Protein AF-H5TTP5-F1 (afdb_monomer)

Nearest PDB structures (foldseek):
  6nf8-assembly1_P  TM=2.714E-01  e=6.535E+00  Bos taurus

pLDDT: mean 91.18, std 9.33, range [46.91, 97.94]

Solvent-accessible surface area (backbone atoms only — 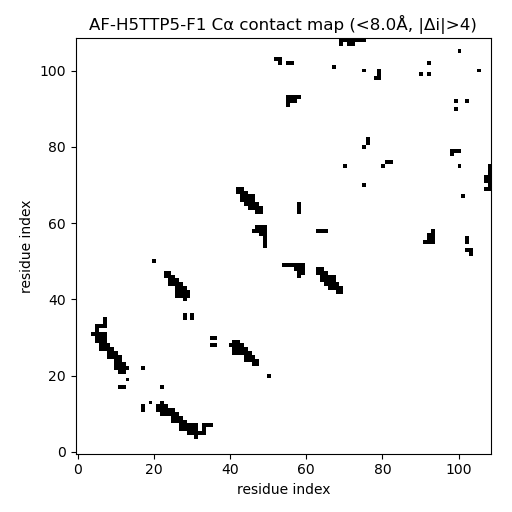not comparable to full-atom values): 6870 Å² total; per-residue (Å²): 133,87,80,60,90,38,57,34,80,46,67,39,46,87,93,50,97,55,62,77,90,48,44,74,20,38,40,31,35,86,19,76,84,74,48,86,59,85,97,58,77,59,47,31,36,38,43,51,50,56,46,100,85,41,60,65,48,54,19,76,46,88,99,37,64,46,80,47,71,61,61,34,62,71,53,38,39,72,72,71,38,79,68,90,52,56,87,75,56,86,75,74,59,57,60,76,100,62,87,71,73,50,96,77,57,46,91,73,35

InterPro domains:
  IPR045676 Domain of unknown function DUF6194 [PF19694] (3-109)

Structure (mmCIF, N/CA/C/O backbone):
data_AF-H5TTP5-F1
#
_entry.id   AF-H5TTP5-F1
#
loop_
_atom_site.group_PDB
_atom_site.id
_atom_site.type_symbol
_atom_site.label_atom_id
_atom_site.label_alt_id
_atom_site.label_comp_id
_atom_site.label_asym_id
_atom_site.label_entity_id
_atom_site.label_seq_id
_atom_site.pdbx_PDB_ins_code
_atom_site.Cartn_x
_atom_site.Cartn_y
_atom_site.Cartn_z
_atom_site.occupancy
_atom_site.B_iso_or_equiv
_atom_site.auth_seq_id
_atom_site.auth_comp_id
_atom_site.auth_asym_id
_atom_site.auth_atom_id
_atom_site.pdbx_PDB_model_num
ATOM 1 N N . MET A 1 1 ? -21.949 -3.785 2.138 1.00 46.91 1 MET A N 1
ATOM 2 C CA . MET A 1 1 ? -20.503 -3.959 2.385 1.00 46.91 1 MET A CA 1
ATOM 3 C C . MET A 1 1 ? -20.286 -5.399 2.796 1.00 46.91 1 MET A C 1
ATOM 5 O O . MET A 1 1 ? -20.873 -5.818 3.781 1.00 46.91 1 MET A O 1
ATOM 9 N N . SER A 1 2 ? -19.548 -6.172 2.007 1.00 53.16 2 SER A N 1
ATOM 10 C CA . SER A 1 2 ? -19.098 -7.505 2.410 1.00 53.16 2 SER A CA 1
ATOM 11 C C . SER A 1 2 ? -17.844 -7.339 3.264 1.00 53.16 2 SER A C 1
ATOM 13 O O . SER A 1 2 ? -16.837 -6.843 2.760 1.00 53.16 2 SER A O 1
ATOM 15 N N . SER A 1 3 ? -17.909 -7.700 4.545 1.00 74.56 3 SER A N 1
ATOM 16 C C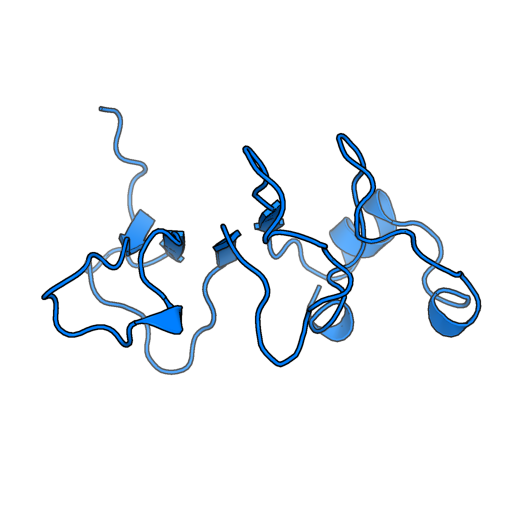A . SER A 1 3 ? -16.711 -7.869 5.368 1.00 74.56 3 SER A CA 1
ATOM 17 C C . SER A 1 3 ? -16.070 -9.212 5.035 1.00 74.56 3 SER A C 1
ATOM 19 O O . SER A 1 3 ? -16.774 -10.208 4.879 1.00 74.56 3 SER A O 1
ATOM 21 N N . PHE A 1 4 ? -14.746 -9.243 4.927 1.00 85.44 4 PHE A N 1
ATOM 22 C CA . PHE A 1 4 ? -14.002 -10.497 4.868 1.00 85.44 4 PHE A CA 1
ATOM 23 C C . PHE A 1 4 ? -13.749 -10.981 6.294 1.00 85.44 4 PHE A C 1
ATOM 25 O O . PHE A 1 4 ? -13.233 -10.224 7.120 1.00 85.44 4 PHE A O 1
ATOM 32 N N . ASP A 1 5 ? -14.117 -12.227 6.585 1.00 91.75 5 ASP A N 1
ATOM 33 C CA . ASP A 1 5 ? -13.977 -12.784 7.929 1.00 91.75 5 ASP A CA 1
ATOM 34 C C . ASP A 1 5 ? -12.521 -12.726 8.407 1.00 91.75 5 ASP A C 1
ATOM 36 O O . ASP A 1 5 ? -11.587 -13.156 7.726 1.00 91.75 5 ASP A O 1
ATOM 40 N N . GLY A 1 6 ? -12.335 -12.160 9.599 1.00 93.25 6 GLY A N 1
ATOM 41 C CA . GLY A 1 6 ? -11.031 -11.995 10.233 1.00 93.25 6 GLY A CA 1
ATOM 42 C C . GLY A 1 6 ? -10.134 -10.915 9.629 1.00 93.25 6 GLY A C 1
ATOM 43 O O . GLY A 1 6 ? -8.996 -10.783 10.076 1.00 93.25 6 GLY A O 1
ATOM 44 N N . VAL A 1 7 ? -10.608 -10.127 8.658 1.00 95.56 7 VAL A N 1
ATOM 45 C CA . VAL A 1 7 ? -9.861 -8.976 8.135 1.00 95.56 7 VAL A CA 1
ATOM 46 C C . VAL A 1 7 ? -10.177 -7.727 8.949 1.00 95.56 7 VAL A C 1
ATOM 48 O O . VAL A 1 7 ? -11.334 -7.340 9.099 1.00 95.56 7 VAL A O 1
ATOM 51 N N . LEU A 1 8 ? -9.123 -7.074 9.431 1.00 95.94 8 LEU A N 1
ATOM 52 C CA . LEU A 1 8 ? -9.174 -5.740 10.013 1.00 95.94 8 LEU A CA 1
ATOM 53 C C . LEU A 1 8 ? -8.611 -4.741 8.998 1.00 95.94 8 LEU A C 1
ATOM 55 O O . LEU A 1 8 ? -7.436 -4.826 8.636 1.00 95.94 8 LEU A O 1
ATOM 59 N N . ASP A 1 9 ? -9.462 -3.817 8.558 1.00 96.19 9 ASP A N 1
ATOM 60 C CA . ASP A 1 9 ? -9.088 -2.634 7.781 1.00 96.19 9 ASP A CA 1
ATOM 61 C C . ASP A 1 9 ? -8.873 -1.461 8.741 1.00 96.19 9 ASP A C 1
ATOM 63 O O . ASP A 1 9 ? -9.790 -1.053 9.458 1.00 96.19 9 ASP A O 1
ATOM 67 N N . VAL A 1 10 ? -7.645 -0.951 8.782 1.00 95.88 10 VAL A N 1
ATOM 68 C CA . VAL A 1 10 ? -7.292 0.260 9.519 1.00 95.88 10 VAL A CA 1
ATOM 69 C C . VAL A 1 10 ? -7.112 1.380 8.503 1.00 95.88 10 VAL A C 1
ATOM 71 O O . VAL A 1 10 ? -6.141 1.369 7.746 1.00 95.88 10 VAL A O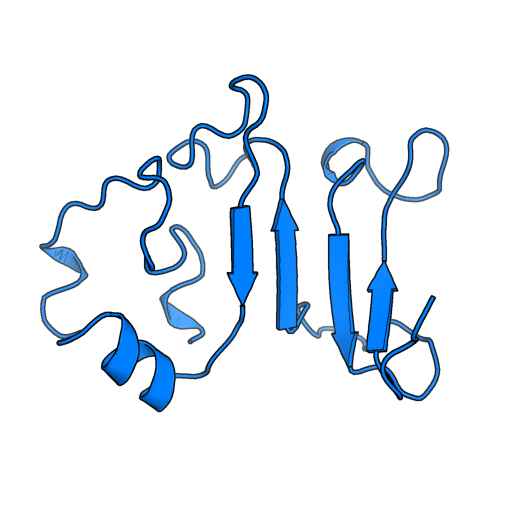 1
ATOM 74 N N . ALA A 1 11 ? -8.021 2.355 8.532 1.00 96.56 11 ALA A N 1
ATOM 75 C CA . ALA A 1 11 ? -8.034 3.513 7.642 1.00 96.56 11 ALA A CA 1
ATOM 76 C C . ALA A 1 11 ? -7.898 4.811 8.460 1.00 96.56 11 ALA A C 1
ATOM 78 O O . ALA A 1 11 ? -8.906 5.368 8.909 1.00 96.56 11 ALA A O 1
ATOM 79 N N . PRO A 1 12 ? -6.666 5.273 8.743 1.00 96.88 12 PRO A N 1
ATOM 80 C CA . PRO A 1 12 ? -6.442 6.510 9.474 1.00 96.88 12 PRO A CA 1
ATOM 81 C C . PRO A 1 12 ? -7.084 7.722 8.798 1.00 96.88 12 PRO A C 1
ATOM 83 O O . PRO A 1 12 ? -6.947 7.926 7.592 1.00 96.88 12 PRO A O 1
ATOM 86 N N . VAL A 1 13 ? -7.724 8.569 9.601 1.00 96.12 13 VAL A N 1
ATOM 87 C CA . VAL A 1 13 ? -8.362 9.812 9.152 1.00 96.12 13 VAL A CA 1
ATOM 88 C C . VAL A 1 13 ? -7.811 11.011 9.910 1.00 96.12 13 VAL A C 1
ATOM 90 O O . VAL A 1 13 ? -7.324 10.883 11.037 1.00 96.12 13 VAL A O 1
ATOM 93 N N . GLU A 1 14 ? -7.922 12.182 9.290 1.00 96.12 14 GLU A N 1
ATOM 94 C CA . GLU A 1 14 ? -7.594 13.456 9.921 1.00 96.12 14 GLU A CA 1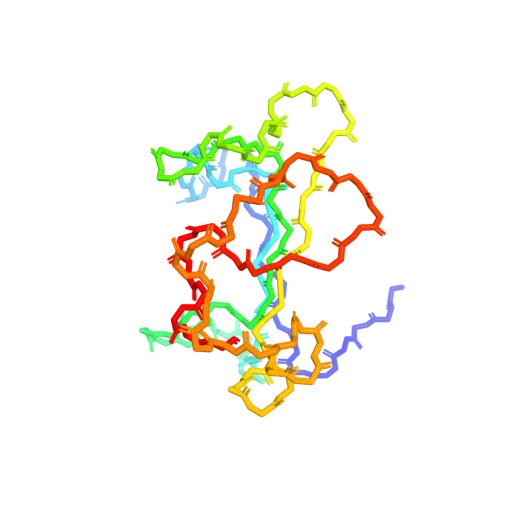
ATOM 95 C C . GLU A 1 14 ? -8.366 13.648 11.235 1.00 96.12 14 GLU A C 1
ATOM 97 O O . GLU A 1 14 ? -9.552 13.333 11.338 1.00 96.12 14 GLU A O 1
ATOM 102 N N . GLY A 1 15 ? -7.665 14.134 12.263 1.00 93.50 15 GLY A N 1
ATOM 103 C CA . GLY A 1 15 ? -8.223 14.335 13.604 1.00 93.50 15 GLY A CA 1
ATOM 104 C C . GLY A 1 15 ? -8.338 13.071 14.467 1.00 93.50 15 GLY A C 1
ATOM 105 O O . GLY A 1 15 ? -8.773 13.178 15.611 1.00 93.50 15 GLY A O 1
ATOM 106 N N . GLY A 1 16 ? -7.950 11.896 13.957 1.00 92.12 16 GLY A N 1
ATOM 107 C CA . GLY A 1 16 ? -7.843 10.663 14.744 1.00 92.12 16 GLY A CA 1
ATOM 108 C C . GLY A 1 16 ? -6.504 10.509 15.480 1.00 92.12 16 GLY A C 1
ATOM 109 O O . GLY A 1 16 ? -5.621 11.360 15.399 1.00 92.12 16 GLY A O 1
ATOM 110 N N . ASP A 1 17 ? -6.320 9.365 16.143 1.00 93.00 17 ASP A N 1
ATOM 111 C CA . ASP A 1 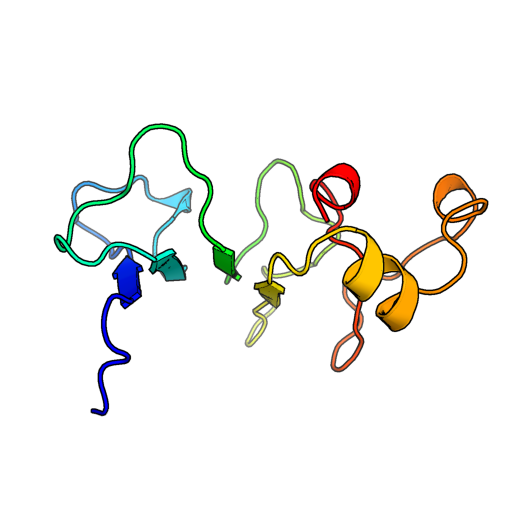17 ? -5.124 9.065 16.957 1.00 93.00 17 ASP A CA 1
ATOM 112 C C . ASP A 1 17 ? -3.875 8.680 16.136 1.00 93.00 17 ASP A C 1
ATOM 114 O O . ASP A 1 17 ? -2.800 8.424 16.681 1.00 93.00 17 ASP A O 1
ATOM 118 N N . SER A 1 18 ? -4.010 8.585 14.813 1.00 94.25 18 SER A N 1
ATOM 119 C CA . SER A 1 18 ? -2.925 8.193 13.910 1.00 94.25 18 SER A CA 1
ATOM 120 C C . SER A 1 18 ? -2.117 9.402 13.433 1.00 94.25 18 SER A C 1
ATOM 122 O O . SER A 1 18 ? -2.683 10.482 13.260 1.00 94.25 18 SER A O 1
ATOM 124 N N . PRO A 1 19 ? -0.811 9.239 13.151 1.00 95.38 19 PRO A N 1
ATOM 125 C CA . PRO A 1 19 ? 0.017 10.333 12.657 1.00 95.38 19 PRO A CA 1
ATOM 126 C C . PRO A 1 19 ? -0.473 10.840 11.288 1.00 95.38 19 PRO A C 1
ATOM 128 O O . PRO A 1 19 ? -0.904 10.020 10.473 1.00 95.38 19 PRO A O 1
ATOM 131 N N . PRO A 1 20 ? -0.304 12.144 10.976 1.00 96.06 20 PRO A N 1
ATOM 132 C CA . PRO A 1 20 ? -0.729 12.731 9.702 1.00 96.06 20 PRO A CA 1
ATOM 133 C C . PRO A 1 20 ? -0.238 12.001 8.453 1.00 96.06 20 PRO A C 1
ATOM 135 O O . PRO A 1 20 ? -0.965 11.874 7.473 1.00 96.06 20 PRO A O 1
ATOM 138 N N . LEU A 1 21 ? 0.980 11.453 8.512 1.00 95.94 21 LEU A N 1
ATOM 139 C CA . LEU A 1 21 ? 1.569 10.685 7.417 1.00 95.94 21 LEU A CA 1
ATOM 140 C C . LEU A 1 21 ? 0.737 9.454 7.027 1.00 95.94 21 LEU A C 1
ATOM 142 O O . LEU A 1 21 ? 0.836 9.018 5.895 1.00 95.94 21 LEU A O 1
ATOM 146 N N . ALA A 1 22 ? -0.067 8.883 7.923 1.00 96.31 22 ALA A N 1
ATOM 147 C CA . ALA A 1 22 ? -0.856 7.687 7.627 1.00 96.31 22 ALA A CA 1
ATOM 148 C C . ALA A 1 22 ? -2.275 8.004 7.124 1.00 96.31 22 ALA A C 1
ATOM 150 O O . ALA A 1 22 ? -2.982 7.099 6.688 1.00 96.31 22 ALA A O 1
ATOM 151 N N . TRP A 1 23 ? -2.723 9.262 7.189 1.00 97.12 23 TRP A N 1
ATOM 152 C CA . TRP A 1 23 ? -4.106 9.623 6.860 1.00 97.12 23 TRP A CA 1
ATOM 153 C C . TRP A 1 23 ? -4.438 9.365 5.391 1.00 97.12 23 TRP A C 1
ATOM 155 O O . TRP A 1 23 ? -3.696 9.790 4.508 1.00 97.12 23 TRP A O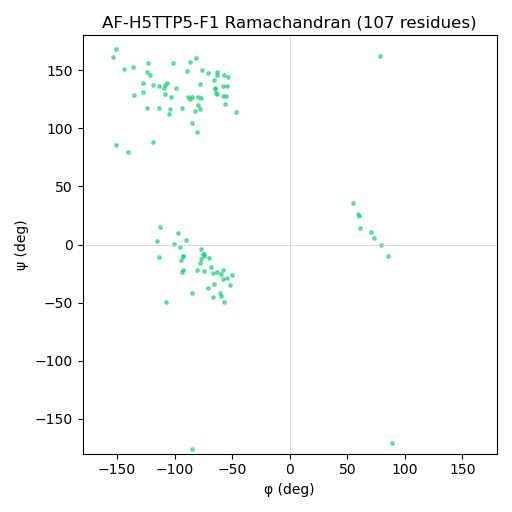 1
ATOM 165 N N . GLY A 1 24 ? -5.552 8.682 5.130 1.00 95.38 24 GLY A N 1
ATOM 166 C CA . GLY A 1 24 ? -5.981 8.293 3.783 1.00 95.38 24 GLY A CA 1
ATOM 167 C C . GLY A 1 24 ? -5.375 6.986 3.258 1.00 95.38 24 GLY A C 1
ATOM 168 O O . GLY A 1 24 ? -5.851 6.479 2.246 1.00 95.38 24 GLY A O 1
ATOM 169 N N . ASP A 1 25 ? -4.384 6.407 3.942 1.00 97.69 25 ASP A N 1
ATOM 170 C CA . ASP A 1 25 ? -3.899 5.065 3.612 1.00 97.69 25 ASP A CA 1
ATOM 171 C C . ASP A 1 25 ? -4.809 3.996 4.228 1.00 97.69 25 ASP A C 1
ATOM 173 O O . ASP A 1 25 ? -5.511 4.238 5.211 1.00 97.69 25 ASP A O 1
ATOM 177 N N . HIS A 1 26 ? -4.740 2.782 3.689 1.00 97.94 26 HIS A N 1
ATOM 178 C CA . HIS A 1 26 ? -5.366 1.604 4.284 1.00 97.94 26 HIS A CA 1
ATOM 179 C C . HIS A 1 26 ? -4.315 0.560 4.641 1.00 97.94 26 HIS A C 1
ATOM 181 O O . HIS A 1 26 ? -3.421 0.259 3.844 1.00 97.94 26 HIS A O 1
ATOM 187 N N . PHE A 1 27 ? -4.461 -0.040 5.820 1.00 97.38 27 PHE A N 1
ATOM 188 C CA . PHE A 1 27 ? -3.602 -1.110 6.315 1.00 97.38 27 PHE A CA 1
ATOM 189 C C . PHE A 1 27 ? -4.461 -2.322 6.665 1.00 97.38 27 PHE A C 1
ATOM 191 O O . PHE A 1 27 ? -5.298 -2.268 7.567 1.00 97.38 27 PHE A O 1
ATOM 198 N N . PHE A 1 28 ? -4.233 -3.431 5.965 1.00 97.06 28 PHE A N 1
ATOM 199 C CA . PHE A 1 28 ? -5.021 -4.646 6.125 1.00 97.06 28 PHE A CA 1
ATOM 200 C C . PHE A 1 28 ? -4.261 -5.685 6.944 1.00 97.06 28 PHE A C 1
ATOM 202 O O . PHE A 1 28 ? -3.133 -6.078 6.620 1.00 97.06 28 PHE A O 1
ATOM 209 N N . TYR A 1 29 ? -4.918 -6.173 7.991 1.00 96.94 29 TYR A N 1
ATOM 210 C CA . TYR A 1 29 ? -4.409 -7.207 8.883 1.00 96.94 29 TYR A CA 1
ATOM 211 C C . TYR A 1 29 ? -5.354 -8.399 8.899 1.00 96.94 29 TYR A C 1
ATOM 213 O O . TYR A 1 29 ? -6.571 -8.244 8.816 1.00 96.94 29 TYR A O 1
ATOM 221 N N . TYR A 1 30 ? -4.797 -9.600 9.037 1.00 95.19 30 TYR A N 1
ATOM 222 C CA . TYR A 1 30 ? -5.589 -10.732 9.492 1.00 95.19 30 TYR A CA 1
ATOM 223 C C . TYR A 1 30 ? -5.607 -10.688 11.020 1.00 95.19 30 TYR A C 1
ATOM 225 O O . TYR A 1 30 ? -4.602 -10.977 11.670 1.00 95.19 30 TYR A O 1
ATOM 233 N N . ALA A 1 31 ? -6.734 -10.259 11.575 1.00 95.50 31 ALA A N 1
ATOM 234 C CA . ALA A 1 31 ? -6.960 -10.046 12.994 1.00 95.50 31 ALA A CA 1
ATOM 235 C C . ALA A 1 31 ? -8.377 -10.515 13.375 1.00 95.50 31 ALA A C 1
ATOM 237 O O . ALA A 1 31 ? -9.284 -9.696 13.530 1.00 95.50 31 ALA A O 1
ATOM 238 N N . PRO A 1 32 ? -8.592 -11.831 13.562 1.00 94.12 32 PRO A N 1
ATOM 239 C CA . PRO A 1 32 ? -9.900 -12.383 13.931 1.00 94.12 32 PRO A CA 1
ATOM 240 C C . PRO A 1 32 ? -10.489 -11.837 15.236 1.00 94.12 32 PRO A C 1
ATOM 242 O O . PRO A 1 32 ? -11.694 -11.904 15.445 1.00 94.12 32 PRO A O 1
ATOM 245 N N . ASN A 1 33 ? -9.647 -11.296 16.117 1.00 93.94 33 ASN A N 1
ATOM 246 C CA . ASN A 1 33 ? -10.048 -10.653 17.367 1.00 93.94 33 ASN A CA 1
ATOM 247 C C . ASN A 1 33 ? -10.309 -9.139 17.224 1.00 93.94 33 ASN A C 1
ATOM 249 O O . ASN A 1 33 ? -10.539 -8.473 18.230 1.00 93.94 33 ASN A O 1
ATOM 253 N N . GLY A 1 34 ? -10.223 -8.584 16.010 1.00 93.44 34 GLY A N 1
ATOM 254 C CA . GLY A 1 34 ? -10.409 -7.157 15.743 1.00 93.44 34 GLY A CA 1
ATOM 255 C C . GLY A 1 34 ? -9.284 -6.257 16.261 1.00 93.44 34 GLY A C 1
ATOM 256 O O . GLY A 1 34 ? -9.444 -5.040 16.276 1.00 93.44 34 GLY A O 1
ATOM 257 N N . GLN A 1 35 ? -8.153 -6.821 16.696 1.00 93.94 35 GLN A N 1
ATOM 258 C CA . GLN A 1 35 ? -7.022 -6.058 17.222 1.00 93.94 35 GLN A CA 1
ATOM 259 C C . GLN A 1 35 ? -5.811 -6.184 16.308 1.00 93.94 35 GLN A C 1
ATOM 261 O O . GLN A 1 35 ? -5.460 -7.281 15.878 1.00 93.94 35 GLN A O 1
ATOM 266 N N . ILE A 1 36 ? -5.128 -5.064 16.064 1.00 93.12 36 ILE A N 1
ATOM 267 C CA . ILE A 1 36 ? -3.873 -5.060 15.307 1.00 93.12 36 ILE A CA 1
ATOM 268 C C . ILE A 1 36 ? -2.885 -6.013 16.000 1.00 93.12 36 ILE A C 1
ATOM 270 O O . ILE A 1 36 ? -2.567 -5.802 17.177 1.00 93.12 36 ILE A O 1
ATOM 274 N N . PRO A 1 37 ? -2.382 -7.054 15.311 1.00 92.94 37 PRO A N 1
ATOM 275 C CA . PRO A 1 37 ? -1.471 -7.994 15.935 1.00 92.94 37 PRO A CA 1
ATOM 276 C C . PRO A 1 37 ? -0.153 -7.297 16.311 1.00 92.94 37 PRO A C 1
ATOM 278 O O . PRO A 1 37 ? 0.422 -6.559 15.501 1.00 92.94 37 PRO A O 1
ATOM 281 N N . PRO A 1 38 ? 0.370 -7.516 17.529 1.00 92.62 38 PRO A N 1
ATOM 282 C CA . PRO A 1 38 ? 1.571 -6.833 17.982 1.00 92.62 38 PRO A CA 1
ATOM 283 C C . PRO A 1 38 ? 2.779 -7.251 17.140 1.00 92.62 38 PRO A C 1
ATOM 285 O O . PRO A 1 38 ? 3.021 -8.436 16.921 1.00 92.62 38 PRO A O 1
ATOM 288 N N . ARG A 1 39 ? 3.590 -6.269 16.724 1.00 88.00 39 ARG A N 1
ATOM 289 C CA . ARG A 1 39 ? 4.830 -6.465 15.941 1.00 88.00 39 ARG A CA 1
ATOM 290 C C . ARG A 1 39 ? 4.625 -7.124 14.569 1.00 88.00 39 ARG A C 1
ATOM 292 O O . ARG A 1 39 ? 5.605 -7.550 13.961 1.00 88.00 39 ARG A O 1
ATOM 299 N N . GLN A 1 40 ? 3.392 -7.201 14.073 1.00 90.62 40 GLN A N 1
ATOM 300 C CA . GLN A 1 40 ? 3.105 -7.713 12.740 1.00 90.62 40 GLN A CA 1
ATOM 301 C C . GLN A 1 40 ? 2.928 -6.552 11.761 1.00 90.62 40 GLN A C 1
ATOM 303 O O . GLN A 1 40 ? 2.247 -5.572 12.057 1.00 90.62 40 GLN A O 1
ATOM 308 N N . GLN A 1 41 ? 3.546 -6.665 10.588 1.00 92.56 41 GLN A N 1
ATOM 309 C CA . GLN A 1 41 ? 3.257 -5.764 9.476 1.00 92.56 41 GLN A CA 1
ATOM 310 C C . GLN A 1 41 ? 1.914 -6.134 8.827 1.00 92.56 41 GLN A C 1
ATOM 312 O O . GLN A 1 41 ? 1.545 -7.313 8.837 1.00 92.56 41 GLN A O 1
ATOM 317 N N . PRO A 1 42 ? 1.190 -5.162 8.249 1.00 95.81 42 PRO A N 1
ATOM 318 C CA . PRO A 1 42 ? 0.001 -5.453 7.455 1.00 95.81 42 PRO A CA 1
ATOM 319 C C . PRO A 1 42 ? 0.354 -6.403 6.303 1.00 95.81 42 PRO A C 1
ATOM 321 O O . PRO A 1 42 ? 1.456 -6.350 5.753 1.00 95.81 42 PRO A O 1
ATOM 324 N N . TYR A 1 43 ? -0.574 -7.287 5.932 1.00 95.56 43 TYR A N 1
ATOM 325 C CA . TYR A 1 43 ? -0.363 -8.176 4.784 1.00 95.56 43 TYR A CA 1
ATOM 326 C C . TYR A 1 43 ? -0.648 -7.466 3.459 1.00 95.56 43 TYR A C 1
ATOM 328 O O . TYR A 1 43 ? -0.149 -7.896 2.421 1.00 95.56 43 TYR A O 1
ATOM 336 N N . ALA A 1 44 ? -1.436 -6.390 3.489 1.00 97.38 44 ALA A N 1
ATOM 337 C CA . ALA A 1 44 ? -1.656 -5.523 2.347 1.00 97.38 44 ALA A CA 1
ATOM 338 C C . ALA A 1 44 ? -1.798 -4.066 2.789 1.00 97.38 44 ALA A C 1
ATOM 340 O O . ALA A 1 44 ? -2.264 -3.789 3.895 1.00 97.38 44 ALA A O 1
ATOM 341 N N . THR A 1 45 ? -1.416 -3.139 1.916 1.00 97.88 45 THR A N 1
ATOM 342 C CA . THR A 1 45 ? -1.655 -1.707 2.115 1.00 97.88 45 THR A CA 1
ATOM 343 C C . THR A 1 45 ? -2.143 -1.044 0.840 1.00 97.88 45 THR A C 1
ATOM 345 O O . THR A 1 45 ? -1.820 -1.496 -0.258 1.00 97.88 45 THR A O 1
ATOM 348 N N . ILE A 1 46 ? -2.898 0.041 0.994 1.00 97.94 46 ILE A N 1
ATOM 349 C CA . ILE A 1 46 ? -3.105 1.048 -0.049 1.00 97.94 46 ILE A CA 1
ATOM 350 C C . ILE A 1 46 ? -2.433 2.314 0.461 1.00 97.94 46 ILE A C 1
ATOM 352 O O . ILE A 1 46 ? -2.830 2.822 1.505 1.00 97.94 46 ILE A O 1
ATOM 356 N N . VAL A 1 47 ? -1.408 2.791 -0.242 1.00 97.75 47 VAL A N 1
ATOM 357 C CA . VAL A 1 47 ? -0.718 4.045 0.093 1.00 97.75 47 VAL A CA 1
ATOM 358 C C . VAL A 1 47 ? -1.032 5.113 -0.946 1.00 97.75 47 VAL A C 1
ATOM 360 O O . VAL A 1 47 ? -1.002 4.830 -2.146 1.00 97.75 47 VAL A O 1
ATOM 363 N N . THR A 1 48 ? -1.348 6.322 -0.487 1.00 97.25 48 THR A N 1
ATOM 364 C CA . THR A 1 48 ? -1.896 7.404 -1.327 1.00 97.25 48 THR A CA 1
ATOM 365 C C . THR A 1 48 ? -0.980 8.617 -1.456 1.00 97.25 48 THR A C 1
ATOM 367 O O . THR A 1 48 ? -1.369 9.614 -2.050 1.00 97.25 48 THR A O 1
ATOM 370 N N . LYS A 1 49 ? 0.216 8.571 -0.864 1.00 96.75 49 LYS A N 1
ATOM 371 C CA . LYS A 1 49 ? 1.247 9.608 -0.996 1.00 96.75 49 LYS A CA 1
ATOM 372 C C . LYS A 1 49 ? 2.638 9.015 -0.854 1.00 96.75 49 LYS A C 1
ATOM 374 O O . LYS A 1 49 ? 2.794 7.855 -0.458 1.00 96.75 49 LYS A O 1
ATOM 379 N N . ASN A 1 50 ? 3.651 9.809 -1.185 1.00 97.00 50 ASN A N 1
ATOM 380 C CA . ASN A 1 50 ? 5.029 9.401 -0.977 1.00 97.00 50 ASN A CA 1
ATOM 381 C C . ASN A 1 50 ? 5.337 9.263 0.516 1.00 97.00 50 ASN A C 1
ATOM 383 O O . ASN A 1 50 ? 4.914 10.066 1.350 1.00 97.00 50 ASN A O 1
ATOM 387 N N . TYR A 1 51 ? 6.124 8.245 0.842 1.00 96.25 51 TYR A N 1
ATOM 388 C CA . TYR A 1 51 ? 6.670 8.063 2.180 1.00 96.25 51 TYR A CA 1
ATOM 389 C C . TYR A 1 51 ? 8.136 8.518 2.211 1.00 96.25 51 TYR A C 1
ATOM 391 O O . TYR A 1 51 ? 8.799 8.507 1.170 1.00 96.25 51 TYR A O 1
ATOM 399 N N . PRO A 1 52 ? 8.691 8.893 3.382 1.00 96.00 52 PRO A N 1
ATOM 400 C CA . PRO A 1 52 ? 10.088 9.326 3.480 1.00 96.00 52 PRO A CA 1
ATOM 401 C C 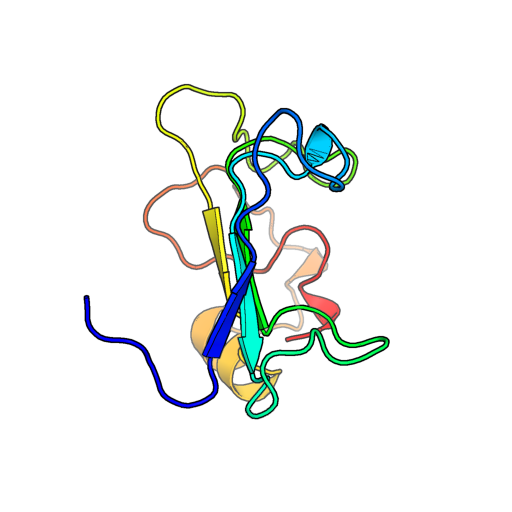. PRO A 1 52 ? 11.112 8.323 2.922 1.00 96.00 52 PRO A C 1
ATOM 403 O O . PRO A 1 52 ? 12.179 8.724 2.465 1.00 96.00 52 PRO A O 1
ATOM 406 N N . ASP A 1 53 ? 10.799 7.027 2.952 1.00 95.31 53 ASP A N 1
ATOM 407 C CA . ASP A 1 53 ? 11.623 5.939 2.419 1.00 95.31 53 ASP A CA 1
ATOM 408 C C . ASP A 1 53 ? 11.247 5.515 0.985 1.00 95.31 53 ASP A C 1
ATOM 410 O O . ASP A 1 53 ? 11.920 4.668 0.390 1.00 95.31 53 ASP A O 1
ATOM 414 N N . ASP A 1 54 ? 10.214 6.122 0.396 1.00 95.81 54 ASP A N 1
ATOM 415 C CA . ASP A 1 54 ? 9.717 5.803 -0.938 1.00 95.81 54 ASP A CA 1
ATOM 416 C C . ASP A 1 54 ? 9.061 7.005 -1.636 1.00 95.81 54 ASP A C 1
ATOM 418 O O . ASP A 1 54 ? 7.841 7.169 -1.637 1.00 95.81 54 ASP A O 1
ATOM 422 N N . SER A 1 55 ? 9.893 7.813 -2.295 1.00 96.38 55 SER A N 1
ATOM 423 C CA . SER A 1 55 ? 9.456 8.845 -3.246 1.00 96.38 55 SER A CA 1
ATOM 424 C C . SER A 1 55 ? 9.452 8.375 -4.704 1.00 96.38 55 SER A C 1
ATOM 426 O O . SER A 1 55 ? 8.872 9.030 -5.565 1.00 96.38 55 SER A O 1
ATOM 428 N N . ARG A 1 56 ? 10.081 7.226 -4.999 1.00 95.81 56 ARG A N 1
ATOM 429 C CA . ARG A 1 56 ? 10.209 6.676 -6.365 1.00 95.81 56 ARG A CA 1
ATOM 430 C C . ARG A 1 56 ? 8.880 6.204 -6.939 1.00 95.81 56 ARG A C 1
ATOM 432 O O . ARG A 1 56 ? 8.771 6.013 -8.142 1.00 95.81 56 ARG A O 1
ATOM 439 N N . SER A 1 57 ? 7.904 5.974 -6.069 1.00 96.19 57 SER A N 1
ATOM 440 C CA . SER A 1 57 ? 6.557 5.605 -6.478 1.00 96.19 57 SER A CA 1
ATOM 441 C C . SER A 1 57 ? 5.752 6.794 -6.995 1.00 96.19 57 SER A C 1
ATOM 443 O O . SER A 1 57 ? 4.722 6.548 -7.604 1.00 96.19 57 SER A O 1
ATOM 445 N N . GLU A 1 58 ? 6.208 8.041 -6.794 1.00 96.88 58 GLU A N 1
ATOM 446 C CA . GLU A 1 58 ? 5.622 9.300 -7.296 1.00 96.88 58 GLU A CA 1
ATOM 447 C C . GLU A 1 58 ? 4.135 9.524 -6.936 1.00 96.88 58 GLU A C 1
ATOM 449 O O . GLU A 1 58 ? 3.349 10.056 -7.723 1.00 96.88 58 GLU A O 1
ATOM 454 N N . LEU A 1 59 ? 3.722 9.094 -5.746 1.00 97.19 59 LEU A N 1
ATOM 455 C CA . LEU A 1 59 ? 2.310 9.046 -5.349 1.00 97.19 59 LEU A CA 1
ATOM 456 C C . LEU A 1 59 ? 1.698 10.414 -5.011 1.00 97.19 59 LEU A C 1
ATOM 458 O O . LEU A 1 59 ? 0.490 10.499 -4.855 1.00 97.19 59 LEU A O 1
ATOM 462 N N . ASP A 1 60 ? 2.496 11.482 -4.938 1.00 93.75 60 ASP A N 1
ATOM 463 C CA . ASP A 1 60 ? 1.985 12.846 -4.712 1.00 93.75 60 ASP A CA 1
ATOM 464 C C . ASP A 1 60 ? 1.312 13.449 -5.961 1.00 93.75 60 ASP A C 1
ATOM 466 O O . ASP A 1 60 ? 0.702 14.518 -5.890 1.00 93.75 60 ASP A O 1
ATOM 470 N N . ALA A 1 61 ? 1.433 12.795 -7.122 1.00 91.69 61 ALA A N 1
ATOM 471 C CA . ALA A 1 61 ? 0.696 13.201 -8.310 1.00 91.69 61 ALA A CA 1
ATOM 472 C C . ALA A 1 61 ? -0.809 12.885 -8.157 1.00 91.69 61 ALA A C 1
ATOM 474 O O . ALA A 1 61 ? -1.163 11.885 -7.527 1.00 91.69 61 ALA A O 1
ATOM 475 N N . PRO A 1 62 ? -1.703 13.703 -8.748 1.00 91.19 62 PRO A N 1
ATOM 476 C CA . PRO A 1 62 ? -3.146 13.495 -8.653 1.00 91.19 62 PRO A CA 1
ATOM 477 C C . PRO A 1 62 ? -3.575 12.088 -9.073 1.00 91.19 62 PRO A C 1
ATOM 479 O O . PRO A 1 62 ? -3.020 11.517 -10.011 1.00 91.19 62 PRO A O 1
ATOM 482 N N . ASP A 1 63 ? -4.592 11.561 -8.390 1.00 90.56 63 ASP A N 1
ATOM 483 C CA . ASP A 1 63 ? -5.237 10.280 -8.698 1.00 90.56 63 ASP A CA 1
ATOM 484 C C . ASP A 1 63 ? -4.309 9.051 -8.644 1.00 90.56 63 ASP A C 1
ATOM 486 O O . ASP A 1 63 ? -4.589 8.022 -9.265 1.00 90.56 63 ASP A O 1
ATOM 490 N N . ARG A 1 64 ? -3.211 9.118 -7.873 1.00 95.50 64 ARG A N 1
ATOM 491 C CA . ARG A 1 64 ? -2.280 7.996 -7.697 1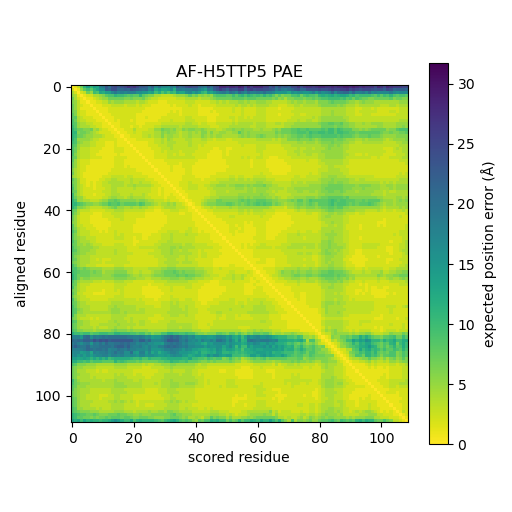.00 95.50 64 ARG A CA 1
ATOM 492 C C . ARG A 1 64 ? -2.389 7.350 -6.325 1.00 95.50 64 ARG A C 1
ATOM 494 O O . ARG A 1 64 ? -2.499 7.995 -5.289 1.00 95.50 64 ARG A O 1
ATOM 501 N N . TRP A 1 65 ? -2.316 6.029 -6.338 1.00 96.94 65 TRP A N 1
ATOM 502 C CA . TRP A 1 65 ? -2.195 5.188 -5.159 1.00 96.94 65 TRP A CA 1
ATOM 503 C C . TRP A 1 65 ? -1.494 3.895 -5.556 1.00 96.94 65 TRP A C 1
ATOM 505 O O . TRP A 1 65 ? -1.440 3.529 -6.733 1.00 96.94 65 TRP A O 1
ATOM 515 N N . ARG A 1 66 ? -0.952 3.185 -4.569 1.00 97.69 66 ARG A N 1
ATOM 516 C CA . ARG A 1 66 ? -0.339 1.872 -4.777 1.00 97.69 66 ARG A CA 1
ATOM 517 C C . ARG A 1 66 ? -0.921 0.857 -3.816 1.00 97.69 66 ARG A C 1
ATOM 519 O O . ARG A 1 66 ? -0.927 1.080 -2.608 1.00 97.69 66 ARG A O 1
ATOM 526 N N . VAL A 1 67 ? -1.308 -0.292 -4.359 1.00 97.94 67 VAL A N 1
ATOM 527 C CA . VAL A 1 67 ? -1.564 -1.502 -3.575 1.00 97.94 67 VAL A CA 1
ATOM 528 C C . VAL A 1 67 ? -0.265 -2.276 -3.390 1.00 97.94 67 VAL A C 1
ATOM 530 O O . VAL A 1 67 ? 0.397 -2.642 -4.359 1.00 97.94 67 VAL A O 1
ATOM 533 N N . ASN A 1 68 ? 0.071 -2.562 -2.138 1.00 97.44 68 ASN A N 1
ATOM 534 C CA . ASN A 1 68 ? 1.111 -3.513 -1.772 1.00 97.44 68 ASN A CA 1
ATOM 535 C C . ASN A 1 68 ? 0.461 -4.763 -1.191 1.00 97.44 68 ASN A C 1
ATOM 537 O O . ASN A 1 68 ? -0.443 -4.652 -0.367 1.00 97.44 68 ASN A O 1
ATOM 541 N N . ILE A 1 69 ? 0.947 -5.945 -1.566 1.00 96.88 69 ILE A N 1
ATOM 542 C CA . ILE A 1 69 ? 0.496 -7.220 -1.000 1.00 96.88 69 ILE A CA 1
ATOM 543 C C . ILE A 1 69 ? 1.726 -8.065 -0.700 1.00 96.88 69 ILE A C 1
ATOM 545 O O . ILE A 1 69 ? 2.567 -8.276 -1.573 1.00 96.88 69 ILE A O 1
ATOM 549 N N . ARG A 1 70 ? 1.811 -8.576 0.525 1.00 95.12 70 ARG A N 1
ATOM 550 C CA . ARG A 1 70 ? 2.804 -9.569 0.918 1.00 95.12 70 ARG A CA 1
ATOM 551 C C . ARG A 1 70 ? 2.369 -10.936 0.402 1.00 95.12 70 ARG A C 1
ATOM 553 O O . ARG A 1 70 ? 1.338 -11.460 0.822 1.00 95.12 70 ARG A O 1
ATOM 560 N N . VAL A 1 71 ? 3.162 -11.519 -0.489 1.00 93.88 71 VAL A N 1
ATOM 561 C CA . VAL A 1 71 ? 2.824 -12.778 -1.178 1.00 93.88 71 VAL A CA 1
ATOM 562 C C . VAL A 1 71 ? 3.741 -13.940 -0.791 1.00 93.88 71 VAL A C 1
ATOM 564 O O . VAL A 1 71 ? 3.438 -15.089 -1.108 1.00 93.88 71 VAL A O 1
ATOM 567 N N . GLY A 1 72 ? 4.835 -13.662 -0.075 1.00 92.38 72 GLY A N 1
ATOM 568 C CA . GLY A 1 72 ? 5.841 -14.664 0.275 1.00 92.38 72 GLY A CA 1
ATOM 569 C C . GLY A 1 72 ? 6.796 -14.980 -0.881 1.00 92.38 72 GLY A C 1
ATOM 570 O O . GLY A 1 72 ? 6.525 -14.679 -2.041 1.00 92.38 72 GLY A O 1
ATOM 571 N N . ALA A 1 73 ? 7.940 -15.588 -0.559 1.00 89.62 73 ALA A N 1
ATOM 572 C CA . ALA A 1 73 ? 9.074 -15.717 -1.480 1.00 89.62 73 ALA A CA 1
ATOM 573 C C . ALA A 1 73 ? 8.750 -16.481 -2.778 1.00 89.62 73 ALA A C 1
ATOM 575 O O . ALA A 1 73 ? 9.111 -16.019 -3.859 1.00 89.62 73 ALA A O 1
ATOM 576 N N . ASP A 1 74 ? 8.039 -17.608 -2.688 1.00 91.50 74 ASP A N 1
ATOM 577 C CA . ASP A 1 74 ? 7.755 -18.451 -3.858 1.00 91.50 74 ASP A CA 1
ATOM 578 C C . ASP A 1 74 ? 6.838 -17.738 -4.857 1.00 91.50 74 ASP A C 1
ATOM 580 O O . ASP A 1 74 ? 7.096 -17.712 -6.063 1.00 91.50 74 ASP A O 1
ATOM 584 N N . ARG A 1 75 ? 5.773 -17.101 -4.354 1.00 94.31 75 ARG A N 1
ATOM 585 C CA . ARG A 1 75 ? 4.842 -16.346 -5.196 1.00 94.31 75 ARG A CA 1
ATOM 586 C C . ARG A 1 75 ? 5.484 -15.066 -5.718 1.00 94.31 75 ARG A C 1
ATOM 588 O O . ARG A 1 75 ? 5.254 -14.722 -6.872 1.00 94.31 75 ARG A O 1
ATOM 595 N N . PHE A 1 76 ? 6.307 -14.401 -4.912 1.00 92.81 76 PHE A N 1
ATOM 596 C CA . PHE A 1 76 ? 7.101 -13.254 -5.342 1.00 92.81 76 PHE A CA 1
ATOM 597 C C . PHE A 1 76 ? 7.996 -13.615 -6.535 1.00 92.81 76 PHE A C 1
ATOM 599 O O . PHE A 1 76 ? 7.952 -12.931 -7.555 1.00 92.81 76 PHE A O 1
ATOM 606 N N . LEU A 1 77 ? 8.739 -14.725 -6.454 1.00 90.12 77 LEU A N 1
ATOM 607 C CA . LEU A 1 77 ? 9.588 -15.210 -7.546 1.00 90.12 77 LEU A CA 1
ATOM 608 C C . LEU A 1 77 ? 8.766 -15.527 -8.805 1.00 90.12 77 LEU A C 1
ATOM 610 O O . LEU A 1 77 ? 9.173 -15.171 -9.907 1.00 90.12 77 LEU A O 1
ATOM 614 N N . ALA A 1 78 ? 7.593 -16.145 -8.649 1.00 91.62 78 ALA A N 1
ATOM 615 C CA . ALA A 1 78 ? 6.711 -16.449 -9.775 1.00 91.62 78 ALA A CA 1
ATOM 616 C C . ALA A 1 78 ? 6.135 -15.194 -10.459 1.00 91.62 78 ALA A C 1
ATOM 618 O O . ALA A 1 78 ? 5.915 -15.213 -11.667 1.00 91.62 78 ALA A O 1
ATOM 619 N N . LEU A 1 79 ? 5.872 -14.121 -9.704 1.00 92.50 79 LEU A N 1
ATOM 620 C CA . LEU A 1 79 ? 5.292 -12.878 -10.228 1.00 92.50 79 LEU A CA 1
ATOM 621 C C . LEU A 1 79 ? 6.344 -11.933 -10.819 1.00 92.50 79 LEU A C 1
ATOM 623 O O . LEU A 1 79 ? 6.105 -11.327 -11.859 1.00 92.50 79 LEU A O 1
ATOM 627 N N . ILE A 1 80 ? 7.490 -11.790 -10.153 1.00 90.31 80 ILE A N 1
ATOM 628 C CA . ILE A 1 80 ? 8.524 -10.808 -10.511 1.00 90.31 80 ILE A CA 1
ATOM 629 C C . ILE A 1 80 ? 9.597 -11.415 -11.433 1.00 90.31 80 ILE A C 1
ATOM 631 O O . ILE A 1 80 ? 10.236 -10.689 -12.201 1.00 90.31 80 ILE A O 1
ATOM 635 N N . GLY A 1 81 ? 9.766 -12.741 -11.408 1.00 84.56 81 GLY A N 1
ATOM 636 C CA . GLY A 1 81 ? 10.783 -13.469 -12.164 1.00 84.56 81 GLY A CA 1
ATOM 637 C C . GLY A 1 81 ? 12.112 -13.604 -11.415 1.00 84.56 81 GLY A C 1
ATOM 638 O O . GLY A 1 81 ? 12.201 -13.297 -10.227 1.00 84.56 81 GLY A O 1
ATOM 639 N N . ASP A 1 82 ? 13.141 -14.090 -12.121 1.00 72.00 82 ASP A N 1
ATOM 640 C CA . ASP A 1 82 ? 14.456 -14.450 -11.565 1.00 72.00 82 ASP A CA 1
ATOM 641 C C . ASP A 1 82 ? 15.023 -13.372 -10.627 1.00 72.00 82 ASP A C 1
ATOM 643 O O . ASP A 1 82 ? 15.358 -12.252 -11.030 1.00 72.00 82 ASP A O 1
ATOM 647 N N . THR A 1 83 ? 15.141 -13.744 -9.350 1.00 68.00 83 THR A N 1
ATOM 648 C CA . THR A 1 83 ? 15.541 -12.830 -8.291 1.00 68.00 83 THR A CA 1
ATOM 649 C C . THR A 1 83 ? 17.045 -12.542 -8.256 1.00 68.00 83 THR A C 1
ATOM 651 O O . THR A 1 83 ? 17.467 -11.564 -7.632 1.00 68.00 83 THR A O 1
ATOM 654 N N . THR A 1 84 ? 17.862 -13.355 -8.938 1.00 67.81 84 THR A N 1
ATOM 655 C CA . THR A 1 84 ? 19.333 -13.302 -8.865 1.00 67.81 84 THR A CA 1
ATOM 656 C C . THR A 1 84 ? 19.921 -12.016 -9.445 1.00 67.81 84 THR A C 1
ATOM 658 O O . THR A 1 84 ? 20.986 -11.586 -9.010 1.00 67.81 84 THR A O 1
ATOM 661 N N . ARG A 1 85 ? 19.200 -11.353 -10.362 1.00 65.88 85 ARG A N 1
ATOM 662 C CA . ARG A 1 85 ? 19.595 -10.078 -10.991 1.00 65.88 85 ARG A CA 1
ATOM 663 C C . ARG A 1 85 ? 18.707 -8.890 -10.603 1.00 65.88 85 ARG A C 1
ATOM 665 O O . ARG A 1 85 ? 18.769 -7.834 -11.230 1.00 65.88 85 ARG A O 1
ATOM 672 N N . LEU A 1 86 ? 17.882 -8.998 -9.554 1.00 70.31 86 LEU A N 1
ATOM 673 C CA . LEU A 1 86 ? 16.986 -7.897 -9.138 1.00 70.31 86 LEU A CA 1
ATOM 674 C C . LEU A 1 86 ? 17.716 -6.634 -8.686 1.00 70.31 86 LEU A C 1
ATOM 676 O O . LEU A 1 86 ? 17.116 -5.558 -8.661 1.00 70.31 86 LEU A O 1
ATOM 680 N N . SER A 1 87 ? 18.969 -6.758 -8.252 1.00 69.06 87 SER A N 1
ATOM 681 C CA . SER A 1 87 ? 19.828 -5.619 -7.923 1.00 69.06 87 SER A CA 1
ATOM 682 C C . SER A 1 87 ? 20.339 -4.883 -9.159 1.00 69.06 87 SER A C 1
ATOM 684 O O . SER A 1 87 ? 20.674 -3.711 -9.048 1.00 69.06 87 SER A O 1
ATOM 686 N N . GLU A 1 88 ? 20.385 -5.549 -10.312 1.00 73.00 88 GLU A N 1
ATOM 687 C CA . GLU A 1 88 ? 20.889 -5.000 -11.578 1.00 73.00 88 GLU A CA 1
ATOM 688 C C . GLU A 1 88 ? 19.766 -4.390 -12.424 1.00 73.00 88 GLU A C 1
ATOM 690 O O . GLU A 1 88 ? 20.010 -3.539 -13.277 1.00 73.00 88 GLU A O 1
ATOM 695 N N . ARG A 1 89 ? 18.516 -4.803 -12.182 1.00 81.88 89 ARG A N 1
ATOM 696 C CA . ARG A 1 89 ? 17.351 -4.255 -12.875 1.00 81.88 89 ARG A CA 1
ATOM 697 C C . ARG A 1 89 ? 16.981 -2.880 -12.316 1.00 81.88 89 ARG A C 1
ATOM 699 O O . ARG A 1 89 ? 16.720 -2.724 -11.122 1.00 81.88 89 ARG A O 1
ATOM 706 N N . VAL A 1 90 ? 16.884 -1.905 -13.215 1.00 85.81 90 VAL A N 1
ATOM 707 C CA . VAL A 1 90 ? 16.259 -0.609 -12.941 1.00 85.81 90 VAL A CA 1
ATOM 708 C C . VAL A 1 90 ? 14.747 -0.781 -13.042 1.00 85.81 90 VAL A C 1
ATOM 710 O O . VAL A 1 90 ? 14.245 -1.306 -14.035 1.00 85.81 90 VAL A O 1
ATOM 713 N N . TRP A 1 91 ? 14.036 -0.374 -11.996 1.00 90.38 91 TRP A N 1
ATOM 714 C CA . TRP A 1 91 ? 12.580 -0.429 -11.927 1.00 90.38 91 TRP A CA 1
ATOM 715 C C . TRP A 1 91 ? 12.023 0.981 -12.032 1.00 90.38 91 TRP A C 1
ATOM 717 O O . TRP A 1 91 ? 12.444 1.863 -11.281 1.00 90.38 91 TRP A O 1
ATOM 727 N N . ASP A 1 92 ? 11.064 1.163 -12.929 1.00 94.69 92 ASP A N 1
ATOM 728 C CA . ASP A 1 92 ? 10.171 2.310 -12.894 1.00 94.69 92 ASP A CA 1
ATOM 729 C C . ASP A 1 92 ? 9.083 2.028 -11.850 1.00 94.69 92 ASP A C 1
ATOM 731 O O . ASP A 1 92 ? 8.132 1.292 -12.110 1.00 94.69 92 ASP A O 1
ATOM 735 N N . TYR A 1 93 ? 9.272 2.550 -10.636 1.00 95.31 93 TYR A N 1
ATOM 736 C CA . TYR A 1 93 ? 8.313 2.373 -9.541 1.00 95.31 93 TYR A CA 1
ATOM 737 C C . TYR A 1 93 ? 7.048 3.225 -9.702 1.00 95.31 93 TYR A C 1
ATOM 739 O O . TYR A 1 93 ? 6.100 3.031 -8.941 1.00 95.31 93 TYR A O 1
ATOM 747 N N . ALA A 1 94 ? 7.012 4.127 -10.686 1.00 96.00 94 ALA A N 1
ATOM 748 C CA . ALA A 1 94 ? 5.840 4.920 -11.013 1.00 96.00 94 ALA A CA 1
ATOM 749 C C . ALA A 1 94 ? 4.959 4.265 -12.097 1.00 96.00 94 ALA A C 1
ATOM 751 O O . ALA A 1 94 ? 3.822 4.702 -12.295 1.00 96.00 94 ALA A O 1
ATOM 752 N N . ALA A 1 95 ? 5.430 3.201 -12.758 1.00 95.62 95 ALA A N 1
ATOM 753 C CA . ALA A 1 95 ? 4.657 2.493 -13.775 1.00 95.62 95 ALA A CA 1
ATOM 754 C C . ALA A 1 95 ? 3.298 2.015 -13.227 1.00 95.62 95 ALA A C 1
ATOM 756 O O . ALA A 1 95 ? 3.222 1.352 -12.190 1.00 95.62 95 ALA A O 1
ATOM 757 N N . THR A 1 96 ? 2.219 2.350 -13.935 1.00 95.00 96 THR A N 1
ATOM 758 C CA . THR A 1 96 ? 0.858 1.903 -13.610 1.00 95.00 96 THR A CA 1
ATOM 759 C C . THR A 1 96 ? 0.574 0.553 -14.254 1.00 95.00 96 THR A C 1
ATOM 761 O O . THR A 1 96 ? 1.208 0.186 -15.239 1.00 95.00 96 THR A O 1
ATOM 764 N N . ASP A 1 97 ? -0.380 -0.195 -13.697 1.00 93.50 97 ASP A N 1
ATOM 765 C CA . ASP A 1 97 ? -0.843 -1.476 -14.255 1.00 93.50 97 ASP A CA 1
ATOM 766 C C . ASP A 1 97 ? 0.255 -2.554 -14.385 1.00 93.50 97 ASP A C 1
ATOM 768 O O . ASP A 1 97 ? 0.167 -3.468 -15.207 1.00 93.50 97 ASP A O 1
ATOM 772 N N . VAL A 1 98 ? 1.293 -2.474 -13.543 1.00 93.44 98 VAL A N 1
ATOM 773 C CA . VAL A 1 98 ? 2.426 -3.409 -13.524 1.00 93.44 98 VAL A CA 1
ATOM 774 C C . VAL A 1 98 ? 2.646 -3.961 -12.116 1.00 93.44 98 VAL A C 1
ATOM 776 O O . VAL A 1 98 ? 2.597 -3.238 -11.122 1.00 93.44 98 VAL A O 1
ATOM 779 N N . LEU A 1 99 ? 2.944 -5.260 -12.027 1.00 94.06 99 LEU A N 1
ATOM 780 C CA . LEU A 1 99 ? 3.435 -5.871 -10.792 1.00 94.06 99 LEU A CA 1
ATOM 781 C C . LEU A 1 99 ? 4.928 -5.589 -10.631 1.00 94.06 99 LEU A C 1
ATOM 783 O O . LEU A 1 99 ? 5.748 -5.992 -11.456 1.00 94.06 99 LEU A O 1
ATOM 787 N N . LEU A 1 100 ? 5.273 -4.916 -9.539 1.00 94.31 100 LEU A N 1
ATOM 788 C CA . LEU A 1 100 ? 6.631 -4.493 -9.226 1.00 94.31 100 LEU A CA 1
ATOM 789 C C . LEU A 1 100 ? 7.042 -5.033 -7.852 1.00 94.31 100 LEU A C 1
ATOM 791 O O . LEU A 1 100 ? 6.195 -5.159 -6.963 1.00 94.31 100 LEU A O 1
ATOM 795 N N . PRO A 1 101 ? 8.333 -5.334 -7.628 1.00 94.00 101 PRO A N 1
ATOM 796 C CA . PRO A 1 101 ? 8.809 -5.612 -6.281 1.00 94.00 101 PRO A CA 1
ATOM 797 C C . PRO A 1 101 ? 8.637 -4.364 -5.406 1.00 94.00 101 PRO A C 1
ATOM 799 O O . PRO A 1 101 ? 8.820 -3.252 -5.884 1.00 94.00 101 PRO A O 1
ATOM 802 N N . HIS A 1 102 ? 8.343 -4.508 -4.113 1.00 94.69 102 HIS A N 1
ATOM 803 C CA . HIS A 1 102 ? 8.204 -3.323 -3.261 1.00 94.69 102 HIS A CA 1
ATOM 804 C C . HIS A 1 102 ? 9.543 -2.546 -3.182 1.00 94.69 102 HIS A C 1
ATOM 806 O O . HIS A 1 102 ? 10.566 -3.145 -2.827 1.00 94.69 102 HIS A O 1
ATOM 812 N N . PRO A 1 103 ? 9.574 -1.217 -3.421 1.00 92.75 103 PRO A N 1
ATOM 813 C CA . PRO A 1 103 ? 10.817 -0.432 -3.487 1.00 92.75 103 PRO A CA 1
ATOM 814 C C . PRO A 1 103 ? 11.686 -0.494 -2.222 1.00 92.75 103 PRO A C 1
ATOM 816 O O . PRO A 1 103 ? 12.911 -0.392 -2.323 1.00 92.75 103 PRO A O 1
ATOM 819 N N . VAL A 1 104 ? 11.065 -0.686 -1.053 1.00 93.19 104 VAL A N 1
ATOM 820 C CA . VAL A 1 104 ? 11.712 -0.806 0.261 1.00 93.19 104 VAL A CA 1
ATOM 821 C C . VAL A 1 104 ? 11.667 -2.252 0.773 1.00 93.19 104 VAL A C 1
ATOM 823 O O . VAL A 1 104 ? 12.698 -2.815 1.144 1.00 93.19 104 VAL A O 1
ATOM 826 N N . TYR A 1 105 ? 10.493 -2.894 0.745 1.00 91.00 105 TYR A N 1
ATOM 827 C CA . TYR A 1 105 ? 10.264 -4.169 1.435 1.00 91.00 105 TYR A CA 1
ATOM 828 C C . TYR A 1 105 ? 10.390 -5.433 0.575 1.00 91.00 105 TYR A C 1
ATOM 830 O O . TYR A 1 105 ? 10.116 -6.517 1.079 1.00 91.00 105 TYR A O 1
ATOM 838 N N . ARG A 1 106 ? 10.884 -5.365 -0.673 1.00 86.56 106 ARG A N 1
ATOM 839 C CA . ARG A 1 106 ? 11.010 -6.547 -1.565 1.00 86.56 106 ARG A CA 1
ATOM 840 C C . ARG A 1 106 ? 11.701 -7.771 -0.955 1.00 86.56 106 ARG A C 1
ATOM 842 O O . ARG A 1 106 ? 11.467 -8.891 -1.383 1.00 86.56 106 ARG A O 1
ATOM 849 N N . ARG A 1 107 ? 12.575 -7.581 0.039 1.00 86.19 107 ARG A N 1
ATOM 850 C CA . ARG A 1 107 ? 13.270 -8.686 0.728 1.00 86.19 107 ARG A CA 1
ATOM 851 C C . ARG A 1 107 ? 12.341 -9.523 1.620 1.00 86.19 107 ARG A C 1
ATOM 853 O O . ARG A 1 107 ? 12.772 -10.563 2.100 1.00 86.19 107 ARG A O 1
ATOM 860 N N . GLN A 1 108 ? 11.117 -9.061 1.877 1.00 82.50 108 GLN A N 1
ATOM 861 C CA . GLN A 1 108 ? 10.168 -9.667 2.8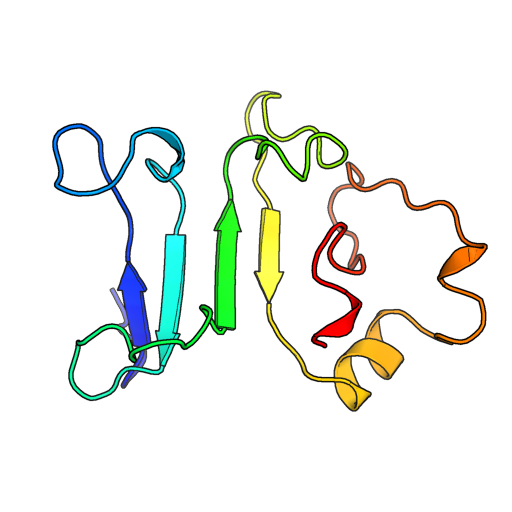16 1.00 82.50 108 GLN A CA 1
ATOM 862 C C . GLN A 1 108 ? 9.082 -10.528 2.142 1.00 82.50 108 GLN A C 1
ATOM 864 O O . GLN A 1 108 ? 8.270 -11.130 2.858 1.00 82.50 108 GLN A O 1
ATOM 869 N N . GLY A 1 109 ? 9.122 -10.636 0.805 1.00 67.88 109 GLY A N 1
ATOM 870 C CA . GLY A 1 109 ? 8.217 -11.453 -0.012 1.00 67.88 109 GLY A CA 1
ATOM 871 C C . GLY A 1 109 ? 6.993 -10.693 -0.481 1.00 67.88 109 GLY A C 1
ATOM 872 O O . GLY A 1 109 ? 5.955 -10.797 0.208 1.00 67.88 109 GLY A O 1
#

Sequence (109 aa):
MSSFDGVLDVAPVEGGDSPPLAWGDHFFYYAPNGQIPPRQQPYATIVTKNYPDDSRSELDAPDRWRVNIRVGADRFLALIGDTTRLSERVWDYAATDVLLPHPVYRRQG

Organism: Gordonia otitidis (strain DSM 44809 / CCUG 52243 / JCM 12355 / NBRC 100426 / IFM 10032) (NCBI:txid1108044)

Secondary structure (DSSP, 8-state):
--PPTTEEEE---TTSSS-GGGTT-EEEEE-TTSSPPTTPPPSEEEE-S-BTTB-TT-TTSTT--EEEE---HHHHHHHH--GGGTTT----TT-SS-----TTTGGG-

Radius of gyration: 15.21 Å; Cα contacts (8 Å, |Δi|>4): 149; chains: 1; bounding box: 41×33×32 Å

Mean predicted aligned error: 4.39 Å

Foldseek 3Di:
DDDDQQKAKDADDPPDPDDPQRHRKIFIARHNPNDDDPPDGGQKMKHQAADPQGCLLVNVDPPDIDIDGNDDDVVLCVQAHDPPCVVVDDDNNNDPPHDDQDPPCNVRD